Protein AF-A0A7R9ZQW8-F1 (afdb_monomer_lite)

Organism: NCBI:txid1486917

Secondary structure (DSSP, 8-state):
--------HHHHHHHHHHHHHHT-HHHHHHHHHHHHHHHHTT-GGG---HHHHHHHHHHHHHS--TTHHHHHHHHHHHHHHHHHTT-GGG---HHHHHHHHHHHHHS--TTHHHHHHHHHHHHHHT--GGG---HHHHHHHHHHHTTSTTHHHHHHHHHHHHHHTT----THHHHHHHHHT-

Foldseek 3Di:
DPDPPQDAQVNLVVVLVVLLVVLPLVVLVVSVVVLVVVVVVVPVRSDDFLSSLLSSLSSLLPNLEQCSLVVLVVSLVVLVVCVVVVVVRSHDFLSSLLSSLSSLLSHPDLCSLVVLLVSQVVLVVVVDPRSHDDPSSLVSSLSSLLPPPPLQVSLVVSVVSCVVRVHDDDDPNVVSSVVSND

Structure (mmCIF, N/CA/C/O backbone):
data_AF-A0A7R9ZQW8-F1
#
_entry.id   AF-A0A7R9ZQW8-F1
#
loop_
_atom_site.group_PDB
_atom_site.id
_atom_site.type_symbol
_atom_site.label_atom_id
_atom_site.label_alt_id
_atom_site.label_comp_id
_atom_site.label_asym_id
_atom_site.label_entity_id
_atom_site.label_seq_id
_atom_site.pdbx_PDB_ins_code
_atom_site.Cartn_x
_atom_site.Cartn_y
_atom_site.Cartn_z
_atom_site.occupancy
_atom_site.B_iso_or_equiv
_atom_site.auth_seq_id
_atom_site.auth_comp_id
_atom_site.auth_asym_id
_atom_site.auth_atom_id
_atom_site.pdbx_PDB_model_num
ATOM 1 N N . LYS A 1 1 ? -41.571 -1.940 17.272 1.00 37.97 1 LYS A N 1
ATOM 2 C CA . LYS A 1 1 ? -40.423 -1.618 18.155 1.00 37.97 1 LYS A CA 1
ATOM 3 C C . LYS A 1 1 ? -39.152 -2.048 17.433 1.00 37.97 1 LYS A C 1
ATOM 5 O O . LYS A 1 1 ? -38.834 -3.226 17.462 1.00 37.97 1 LYS A O 1
ATOM 10 N N . TYR A 1 2 ? -38.490 -1.140 16.714 1.00 38.66 2 TYR A N 1
ATOM 11 C CA . TYR A 1 2 ? -37.175 -1.436 16.145 1.00 38.66 2 TYR A CA 1
ATOM 12 C C . TYR A 1 2 ? -36.192 -1.491 17.311 1.00 38.66 2 TYR A C 1
ATOM 14 O O . TYR A 1 2 ? -35.901 -0.466 17.924 1.00 38.66 2 TYR A O 1
ATOM 22 N N . THR A 1 3 ? -35.748 -2.689 17.682 1.00 45.62 3 THR A N 1
ATOM 23 C CA . THR A 1 3 ? -34.554 -2.845 18.513 1.00 45.62 3 THR A CA 1
ATOM 24 C C . THR A 1 3 ? -33.449 -2.053 17.832 1.00 45.62 3 THR A C 1
ATOM 26 O O . THR A 1 3 ? -33.147 -2.327 16.670 1.00 45.62 3 THR A O 1
ATOM 29 N N . ARG A 1 4 ? -32.898 -1.034 18.510 1.00 50.72 4 ARG A N 1
ATOM 30 C CA . ARG A 1 4 ? -31.667 -0.374 18.064 1.00 50.72 4 ARG A CA 1
ATOM 31 C C . ARG A 1 4 ? -30.643 -1.487 17.891 1.00 50.72 4 ARG A C 1
ATOM 33 O O . ARG A 1 4 ? -30.172 -2.048 18.875 1.00 50.72 4 ARG A O 1
ATOM 40 N N . VAL A 1 5 ? -30.394 -1.872 16.644 1.00 58.97 5 VAL A N 1
ATOM 41 C CA . VAL A 1 5 ? -29.346 -2.830 16.324 1.00 58.97 5 VAL A CA 1
ATOM 42 C C . VAL A 1 5 ? -28.064 -2.10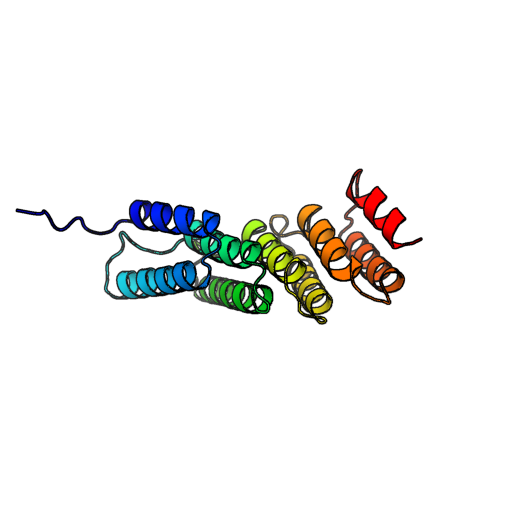0 16.673 1.00 58.97 5 VAL A C 1
ATOM 44 O O . VAL A 1 5 ? -27.720 -1.125 16.006 1.00 58.97 5 VAL A O 1
ATOM 47 N N . ASN A 1 6 ? -27.426 -2.491 17.775 1.00 62.06 6 ASN A N 1
ATOM 48 C CA . ASN A 1 6 ? -26.137 -1.923 18.130 1.00 62.06 6 ASN A CA 1
ATOM 49 C C . ASN A 1 6 ? -25.167 -2.272 16.996 1.00 62.06 6 ASN A C 1
ATOM 51 O O . ASN A 1 6 ? -25.017 -3.458 16.683 1.00 62.06 6 ASN A O 1
ATOM 55 N N . PRO A 1 7 ? -24.559 -1.268 16.341 1.00 66.56 7 PRO A N 1
ATOM 56 C CA . PRO A 1 7 ? -23.575 -1.516 15.304 1.00 66.56 7 PRO A CA 1
ATOM 57 C C . PRO A 1 7 ? -22.469 -2.417 15.856 1.00 66.56 7 PRO A C 1
ATOM 59 O O . PRO A 1 7 ? -21.977 -2.198 16.961 1.00 66.56 7 PRO A O 1
ATOM 62 N N . ASN A 1 8 ? -22.090 -3.437 15.094 1.00 78.75 8 ASN A N 1
ATOM 63 C CA . ASN A 1 8 ? -20.973 -4.315 15.421 1.00 78.75 8 ASN A CA 1
ATOM 64 C C . ASN A 1 8 ? -19.968 -4.331 14.265 1.00 78.75 8 ASN A C 1
ATOM 66 O O . ASN A 1 8 ? -20.289 -3.948 13.136 1.00 78.75 8 ASN A O 1
ATOM 70 N N . LEU A 1 9 ? -18.745 -4.774 14.548 1.00 82.56 9 LEU A N 1
ATOM 71 C CA . LEU A 1 9 ? -17.646 -4.809 13.584 1.00 82.56 9 LEU A CA 1
ATOM 72 C C . LEU A 1 9 ? -18.013 -5.489 12.248 1.00 82.56 9 LEU A C 1
ATOM 74 O O . LEU A 1 9 ? -17.644 -4.995 11.183 1.00 82.56 9 LEU A O 1
ATOM 78 N N . ASP A 1 10 ? -18.790 -6.576 12.288 1.00 83.06 10 ASP A N 1
ATOM 79 C CA . ASP A 1 10 ? -19.228 -7.309 11.092 1.00 83.06 10 ASP A CA 1
ATOM 80 C C . ASP A 1 10 ? -20.116 -6.454 10.171 1.00 83.06 10 ASP A C 1
ATOM 82 O O . ASP A 1 10 ? -19.943 -6.453 8.949 1.00 83.06 10 ASP A O 1
ATOM 86 N N . MET A 1 11 ? -21.025 -5.658 10.742 1.00 80.50 11 MET A N 1
ATOM 87 C CA . MET A 1 11 ? -21.868 -4.741 9.976 1.00 80.50 11 MET A CA 1
ATOM 88 C C . MET A 1 11 ? -21.030 -3.676 9.255 1.00 80.50 11 MET A C 1
ATOM 90 O O . MET A 1 11 ? -21.251 -3.418 8.069 1.00 80.50 11 MET A O 1
ATOM 94 N N . PHE A 1 12 ? -20.014 -3.118 9.920 1.00 81.88 12 PHE A N 1
ATOM 95 C CA . PHE A 1 12 ? -19.074 -2.186 9.287 1.00 81.88 12 PHE A CA 1
ATOM 96 C C . PHE A 1 12 ? -18.242 -2.863 8.194 1.00 81.88 12 PHE A C 1
ATOM 98 O O . PHE A 1 12 ? -18.078 -2.308 7.108 1.00 81.88 12 PHE A O 1
ATOM 105 N N . HIS A 1 13 ? -17.759 -4.086 8.427 1.00 83.50 13 HIS A N 1
ATOM 106 C CA . HIS A 1 13 ? -16.992 -4.846 7.434 1.00 83.50 13 HIS A CA 1
ATOM 107 C C . HIS A 1 13 ? -17.814 -5.193 6.188 1.00 83.50 13 HIS A C 1
ATOM 109 O O . HIS A 1 13 ? -17.263 -5.186 5.083 1.00 83.50 13 HIS A O 1
ATOM 115 N N . LYS A 1 14 ? -19.122 -5.444 6.328 1.00 85.00 14 LYS A N 1
ATOM 116 C CA . LYS A 1 14 ? -20.050 -5.618 5.196 1.00 85.00 14 LYS A CA 1
ATOM 117 C C . LYS A 1 14 ? -20.158 -4.348 4.353 1.00 85.00 14 LYS A C 1
ATOM 119 O O . LYS A 1 14 ? -20.032 -4.425 3.131 1.00 85.00 14 LYS A O 1
ATOM 124 N N . VAL A 1 15 ? -20.318 -3.187 4.991 1.00 82.25 15 VAL A N 1
ATOM 125 C CA . VAL A 1 15 ? -20.380 -1.889 4.295 1.00 82.25 15 VAL A CA 1
ATOM 126 C C . VAL A 1 15 ? -19.049 -1.566 3.614 1.00 82.25 15 VAL A C 1
ATOM 128 O O . VAL A 1 15 ? -19.031 -1.251 2.424 1.00 82.25 15 VAL A O 1
ATOM 131 N N . LEU A 1 16 ? -17.927 -1.742 4.322 1.00 81.69 16 LEU A N 1
ATOM 132 C CA . LEU A 1 16 ? -16.588 -1.562 3.759 1.00 81.69 16 LEU A CA 1
ATOM 133 C C . LEU A 1 16 ? -16.379 -2.450 2.532 1.00 81.69 16 LEU A C 1
ATOM 135 O O . LEU A 1 16 ? -15.900 -1.969 1.512 1.00 81.69 16 LEU A O 1
ATOM 139 N N . ARG A 1 17 ? -16.786 -3.725 2.581 1.00 81.19 17 ARG A N 1
ATOM 140 C CA . ARG A 1 17 ? -16.696 -4.635 1.428 1.00 81.19 17 ARG A CA 1
ATOM 141 C C . ARG A 1 17 ? -17.497 -4.121 0.228 1.00 81.19 17 ARG A C 1
ATOM 143 O O . ARG A 1 17 ? -17.001 -4.182 -0.893 1.00 81.19 17 ARG A O 1
ATOM 150 N N . GLY A 1 18 ? -18.699 -3.594 0.463 1.00 79.38 18 GLY A N 1
ATOM 151 C CA . GLY A 1 18 ? -19.502 -2.955 -0.579 1.00 79.38 18 GLY A CA 1
ATOM 152 C C . GLY A 1 18 ? -18.762 -1.794 -1.247 1.00 79.38 18 GLY A C 1
ATOM 153 O O . GLY A 1 18 ? -18.710 -1.718 -2.473 1.00 79.38 18 GLY A O 1
ATOM 154 N N . TRP A 1 19 ? -18.112 -0.934 -0.465 1.00 81.69 19 TRP A N 1
ATOM 155 C CA . TRP A 1 19 ? -17.380 0.213 -1.008 1.00 81.69 19 TRP A CA 1
ATOM 156 C C . TRP A 1 19 ? -16.031 -0.123 -1.636 1.00 81.69 19 TRP A C 1
ATOM 158 O O . TRP A 1 19 ? -15.641 0.567 -2.577 1.00 81.69 19 TRP A O 1
ATOM 168 N N . VAL A 1 20 ? -15.362 -1.195 -1.194 1.00 79.38 20 VAL A N 1
ATOM 169 C CA . VAL A 1 20 ? -14.190 -1.752 -1.894 1.00 79.38 20 VAL A CA 1
ATOM 170 C C . VAL A 1 20 ? -14.565 -2.110 -3.331 1.00 79.38 20 VAL A C 1
ATOM 172 O O . VAL A 1 20 ? -13.798 -1.836 -4.249 1.00 79.38 20 VAL A O 1
ATOM 175 N N . ASN A 1 21 ? -15.751 -2.692 -3.535 1.00 76.00 21 ASN A N 1
ATOM 176 C CA . ASN A 1 21 ? -16.227 -3.078 -4.864 1.00 76.00 21 ASN A CA 1
ATOM 177 C C . ASN A 1 21 ? -16.724 -1.882 -5.689 1.00 76.00 21 ASN A C 1
ATOM 179 O O . ASN A 1 21 ? -16.598 -1.891 -6.907 1.00 76.00 21 ASN A O 1
ATOM 183 N N . GLN A 1 22 ? -17.271 -0.855 -5.036 1.00 78.25 22 GLN A N 1
ATOM 184 C CA . GLN A 1 22 ? -17.759 0.362 -5.696 1.00 78.25 22 GLN A CA 1
ATOM 185 C C . GLN A 1 22 ? -16.666 1.412 -5.949 1.00 78.25 22 GLN A C 1
ATOM 187 O O . GLN A 1 22 ? -16.966 2.452 -6.526 1.00 78.25 22 GLN A O 1
ATOM 192 N N . GLY A 1 23 ? -15.432 1.202 -5.474 1.00 76.44 23 GLY A N 1
ATOM 193 C CA . GLY A 1 23 ? -14.355 2.186 -5.613 1.00 76.44 23 GLY A CA 1
ATOM 194 C C . GLY A 1 23 ? -14.677 3.518 -4.929 1.00 76.44 23 GLY A C 1
ATOM 195 O O . GLY A 1 23 ? -14.405 4.575 -5.482 1.00 76.44 23 GLY A O 1
ATOM 196 N N . SER A 1 24 ? -15.293 3.483 -3.741 1.00 85.94 24 SER A N 1
ATOM 197 C CA . SER A 1 24 ? -15.696 4.680 -2.979 1.00 85.94 24 SER A CA 1
ATOM 198 C C . SER A 1 24 ? -14.768 4.938 -1.778 1.00 85.94 24 SER A C 1
ATOM 200 O O . SER A 1 24 ? -15.197 4.797 -0.627 1.00 85.94 24 SER A O 1
ATOM 202 N N . PRO A 1 25 ? -13.495 5.318 -1.996 1.00 88.94 25 PRO A N 1
ATOM 203 C CA . PRO A 1 25 ? -12.489 5.377 -0.937 1.00 88.94 25 PRO A CA 1
ATOM 204 C C . PRO A 1 25 ? -12.785 6.433 0.129 1.00 88.94 25 PRO A C 1
ATOM 206 O O . PRO A 1 25 ? -12.641 6.156 1.315 1.00 88.94 25 PRO A O 1
ATOM 209 N N . LYS A 1 26 ? -13.295 7.606 -0.270 1.00 89.75 26 LYS A N 1
ATOM 210 C CA . LYS A 1 26 ? -13.646 8.694 0.657 1.00 89.75 26 LYS A CA 1
ATOM 211 C C . LYS A 1 26 ? -14.695 8.247 1.678 1.00 89.75 26 LYS A C 1
ATOM 213 O O . LYS A 1 26 ? -14.566 8.539 2.858 1.00 89.75 26 LYS A O 1
ATOM 218 N N . ARG A 1 27 ? -15.703 7.482 1.236 1.00 89.38 27 ARG A N 1
ATOM 219 C CA . ARG A 1 27 ? -16.741 6.928 2.123 1.00 89.38 27 ARG A CA 1
ATOM 220 C C . ARG A 1 27 ? -16.168 5.884 3.076 1.00 89.38 27 ARG A C 1
ATOM 222 O O . ARG A 1 27 ? -16.486 5.913 4.261 1.00 89.38 27 ARG A O 1
ATOM 229 N N . ALA A 1 28 ? -15.309 4.997 2.571 1.00 90.81 28 ALA A N 1
ATOM 230 C CA . ALA A 1 28 ? -14.628 4.000 3.395 1.00 90.81 28 ALA A CA 1
ATOM 231 C C . ALA A 1 28 ? -13.775 4.649 4.491 1.00 90.81 28 ALA A C 1
ATOM 233 O O . ALA A 1 28 ? -13.814 4.213 5.638 1.00 90.81 28 ALA A O 1
ATOM 234 N N . GLU A 1 29 ? -13.076 5.730 4.160 1.00 91.62 29 GLU A N 1
ATOM 235 C CA . GLU A 1 29 ? -12.296 6.490 5.127 1.00 91.62 29 GLU A CA 1
ATOM 236 C C . GLU A 1 29 ? -13.175 7.240 6.139 1.00 91.62 29 GLU A C 1
ATOM 238 O O . GLU A 1 29 ? -12.924 7.156 7.339 1.00 91.62 29 GLU A O 1
ATOM 243 N N . SER A 1 30 ? -14.254 7.903 5.703 1.00 91.81 30 SER A N 1
ATOM 244 C CA . SER A 1 30 ? -15.206 8.534 6.632 1.00 91.81 30 SER A CA 1
ATOM 245 C C . SER A 1 30 ? -15.806 7.531 7.621 1.00 91.81 30 SER A C 1
ATOM 247 O O . SER A 1 30 ? -16.040 7.864 8.780 1.00 91.81 30 SER A O 1
ATOM 249 N N . LEU A 1 31 ? -16.036 6.290 7.189 1.00 90.44 31 LEU A N 1
ATOM 250 C CA . LEU A 1 31 ? -16.529 5.235 8.068 1.00 90.44 31 LEU A CA 1
ATOM 251 C C . LEU A 1 31 ? -15.471 4.750 9.054 1.00 90.44 31 LEU A C 1
ATOM 253 O O . LEU A 1 31 ? -15.818 4.495 10.201 1.00 90.44 31 LEU A O 1
ATOM 257 N N . LEU A 1 32 ? -14.203 4.665 8.646 1.00 91.62 32 LEU A N 1
ATOM 258 C CA . LEU A 1 32 ? -13.103 4.384 9.570 1.00 91.62 32 LEU A CA 1
ATOM 259 C C . LEU A 1 32 ? -13.026 5.447 10.667 1.00 91.62 32 LEU A C 1
ATOM 261 O O . LEU A 1 32 ? -12.986 5.092 11.841 1.00 91.62 32 LEU A O 1
ATOM 265 N N . LEU A 1 33 ? -13.090 6.732 10.302 1.00 92.12 33 LEU A N 1
ATOM 266 C CA . LEU A 1 33 ? -13.133 7.827 11.275 1.00 92.12 33 LEU A CA 1
ATOM 267 C C . LEU A 1 33 ? -14.332 7.688 12.217 1.00 92.12 33 LEU A C 1
ATOM 269 O O . LEU A 1 33 ? -14.182 7.841 13.426 1.00 92.12 33 LEU A O 1
ATOM 273 N N . LYS A 1 34 ? -15.503 7.310 11.687 1.00 91.31 34 LYS A N 1
ATOM 274 C CA . LYS A 1 34 ? -16.678 7.077 12.528 1.00 91.31 34 LYS A CA 1
ATOM 275 C C . LYS A 1 34 ? -16.496 5.895 13.482 1.00 91.31 34 LYS A C 1
ATOM 277 O O . LYS A 1 34 ? -16.936 5.972 14.623 1.00 91.31 34 LYS A O 1
ATOM 282 N N . MET A 1 35 ? -15.861 4.809 13.043 1.00 90.50 35 MET A N 1
ATOM 283 C CA . MET A 1 35 ? -15.565 3.663 13.911 1.00 90.50 35 MET A CA 1
ATOM 284 C C . MET A 1 35 ? -14.590 4.035 15.033 1.00 90.50 35 MET A C 1
ATOM 286 O O . MET A 1 35 ? -14.786 3.594 16.161 1.00 90.50 35 MET A O 1
ATOM 290 N N . ILE A 1 36 ? -13.581 4.861 14.738 1.00 90.69 36 ILE A N 1
ATOM 291 C CA . ILE A 1 36 ? -12.640 5.383 15.741 1.00 90.69 36 ILE A CA 1
ATOM 292 C C . ILE A 1 36 ? -13.390 6.228 16.775 1.00 90.69 36 ILE A C 1
ATOM 294 O O . ILE A 1 36 ? -13.301 5.941 17.962 1.00 90.69 36 ILE A O 1
ATOM 298 N N . GLU A 1 37 ? -14.207 7.186 16.330 1.00 91.62 37 GLU A N 1
ATOM 299 C CA . GLU A 1 37 ? -15.006 8.051 17.211 1.00 91.62 37 GLU A CA 1
ATOM 300 C C . GLU A 1 37 ? -15.946 7.239 18.121 1.00 91.62 37 GLU A C 1
ATOM 302 O O . GLU A 1 37 ? -16.082 7.510 19.311 1.00 91.62 37 GLU A O 1
ATOM 307 N N . LEU A 1 38 ? -16.620 6.221 17.579 1.00 89.38 38 LEU A N 1
ATOM 308 C CA . LEU A 1 38 ? -17.509 5.368 18.368 1.00 89.38 38 LEU A CA 1
ATOM 309 C C . LEU A 1 38 ? -16.738 4.531 19.397 1.00 89.38 38 LEU A C 1
ATOM 311 O O . LEU A 1 38 ? -17.207 4.376 20.525 1.00 89.38 38 LEU A O 1
ATOM 315 N N . TYR A 1 39 ? -15.561 4.024 19.028 1.00 89.06 39 TYR A N 1
ATOM 316 C CA . TYR A 1 39 ? -14.685 3.300 19.945 1.00 89.06 39 TYR A CA 1
ATOM 317 C C . TYR A 1 39 ? -14.180 4.199 21.082 1.00 89.06 39 TYR A C 1
ATOM 319 O O . TYR A 1 39 ? -14.261 3.805 22.243 1.00 89.06 39 TYR A O 1
ATOM 327 N N . GLU A 1 40 ? -13.744 5.423 20.772 1.00 88.94 40 GLU A N 1
ATOM 328 C CA . GLU A 1 40 ? -13.322 6.423 21.766 1.00 88.94 40 GLU A CA 1
ATOM 329 C C . GLU A 1 40 ? -14.465 6.823 22.714 1.00 88.94 40 GLU A C 1
ATOM 331 O O . GLU A 1 40 ? -14.235 7.060 23.897 1.00 88.94 40 GLU A O 1
ATOM 336 N N . ASN A 1 41 ? -15.711 6.792 22.234 1.00 91.00 41 ASN A N 1
ATOM 337 C CA . ASN A 1 41 ? -16.920 6.979 23.044 1.00 91.00 41 ASN A CA 1
ATOM 338 C C . ASN A 1 41 ? -17.347 5.722 23.840 1.00 91.00 41 ASN A C 1
ATOM 340 O O . ASN A 1 41 ? -18.463 5.668 24.362 1.00 91.00 41 ASN A O 1
ATOM 344 N N . GLY A 1 42 ? -16.495 4.696 23.924 1.00 87.88 42 GLY A N 1
ATOM 345 C CA . GLY A 1 42 ? -16.712 3.496 24.738 1.00 87.88 42 GLY A CA 1
ATOM 346 C C . GLY A 1 42 ? -17.440 2.347 24.035 1.00 87.88 42 GLY A C 1
ATOM 347 O O . GLY A 1 42 ? -17.799 1.365 24.685 1.00 87.88 42 GLY A O 1
ATOM 348 N N . GLN A 1 43 ? -17.673 2.415 22.719 1.00 88.06 43 GLN A N 1
ATOM 349 C CA . GLN A 1 43 ? -18.261 1.295 21.974 1.00 88.06 43 GLN A CA 1
ATOM 350 C C . GLN A 1 43 ? -17.191 0.281 21.546 1.00 88.06 43 GLN A C 1
ATOM 352 O O . GLN A 1 43 ? -16.752 0.251 20.398 1.00 88.06 43 GLN A O 1
ATOM 357 N N . GLU A 1 44 ? -16.799 -0.617 22.450 1.00 85.69 44 GLU A N 1
ATOM 358 C CA . GLU A 1 44 ? -15.778 -1.640 22.157 1.00 85.69 44 GLU A CA 1
ATOM 359 C C . GLU A 1 44 ? -16.147 -2.565 20.983 1.00 85.69 44 GLU A C 1
ATOM 361 O O . GLU A 1 44 ? -15.277 -3.002 20.231 1.00 85.69 44 GLU A O 1
ATOM 366 N N . ALA A 1 45 ? -17.444 -2.810 20.760 1.00 85.38 45 ALA A N 1
ATOM 367 C CA . ALA A 1 45 ? -17.947 -3.684 19.696 1.00 85.38 45 ALA A CA 1
ATOM 368 C C . ALA A 1 45 ? -17.619 -3.207 18.265 1.00 85.38 45 ALA A C 1
ATOM 370 O O . ALA A 1 45 ? -17.795 -3.972 17.309 1.00 85.38 45 ALA A O 1
ATOM 371 N N . VAL A 1 46 ? -17.173 -1.955 18.102 1.00 86.94 46 VAL A N 1
ATOM 372 C CA . VAL A 1 46 ? -16.832 -1.357 16.802 1.00 86.94 46 VAL A CA 1
ATOM 373 C C . VAL A 1 46 ? -15.354 -0.989 16.679 1.00 86.94 46 VAL A C 1
ATOM 375 O O . VAL A 1 46 ? -14.975 -0.332 15.708 1.00 86.94 46 VAL A O 1
ATOM 378 N N . LYS A 1 47 ? -14.518 -1.440 17.626 1.00 88.19 47 LYS A N 1
ATOM 379 C CA . LYS A 1 47 ? -13.070 -1.215 17.632 1.00 88.19 47 LYS A CA 1
ATOM 380 C C . LYS A 1 47 ? -12.454 -1.561 16.262 1.00 88.19 47 LYS A C 1
ATOM 382 O O . LYS A 1 47 ? -12.558 -2.712 15.820 1.00 88.19 47 LYS A O 1
ATOM 387 N N . PRO A 1 48 ? -11.817 -0.596 15.569 1.00 89.62 48 PRO A N 1
ATOM 388 C CA . PRO A 1 48 ? -11.063 -0.880 14.355 1.00 89.62 48 PRO A CA 1
ATOM 389 C C . PRO A 1 48 ? -9.944 -1.892 14.617 1.00 89.62 48 PRO A C 1
ATOM 391 O O . PRO A 1 48 ? -9.333 -1.905 15.680 1.00 89.62 48 PRO A O 1
ATOM 394 N N . ASN A 1 49 ? -9.658 -2.734 13.629 1.00 91.38 49 ASN A N 1
ATOM 395 C CA . ASN A 1 49 ? -8.543 -3.675 13.666 1.00 91.38 49 ASN A CA 1
ATOM 396 C C . ASN A 1 49 ? -7.777 -3.638 12.339 1.00 91.38 49 ASN A C 1
ATOM 398 O O . ASN A 1 49 ? -8.200 -2.961 11.397 1.00 91.38 49 ASN A O 1
ATOM 402 N N . LEU A 1 50 ? -6.683 -4.398 12.241 1.00 93.19 50 LEU A N 1
ATOM 403 C CA . LEU A 1 50 ? -5.880 -4.520 11.019 1.00 93.19 50 LEU A CA 1
ATOM 404 C C . LEU A 1 50 ? -6.730 -4.749 9.752 1.00 93.19 50 LEU A C 1
ATOM 406 O O . LEU A 1 50 ? -6.504 -4.118 8.722 1.00 93.19 50 LEU A O 1
ATOM 410 N N . ASN A 1 51 ? -7.767 -5.590 9.828 1.00 91.69 51 ASN A N 1
ATOM 411 C CA . ASN A 1 51 ? -8.649 -5.865 8.689 1.00 91.69 51 ASN A CA 1
ATOM 412 C C . ASN A 1 51 ? -9.467 -4.627 8.279 1.00 91.69 51 ASN A C 1
ATOM 414 O O . ASN A 1 51 ? -9.622 -4.356 7.089 1.00 91.69 51 ASN A O 1
ATOM 418 N N . THR A 1 52 ? -9.961 -3.843 9.242 1.00 91.69 52 THR A N 1
ATOM 419 C CA . THR A 1 52 ? -10.643 -2.569 8.964 1.00 91.69 52 THR A CA 1
ATOM 420 C C . THR A 1 52 ? -9.729 -1.623 8.182 1.00 91.69 52 THR A C 1
ATOM 422 O O . THR A 1 52 ? -10.138 -1.118 7.136 1.00 91.69 52 THR A O 1
ATOM 425 N N . TYR A 1 53 ? -8.484 -1.442 8.627 1.00 94.69 53 TYR A N 1
ATOM 426 C CA . TYR A 1 53 ? -7.512 -0.584 7.947 1.00 94.69 53 TYR A CA 1
ATOM 427 C C . TYR A 1 53 ? -7.150 -1.107 6.550 1.00 94.69 53 TYR A C 1
ATOM 429 O O . TYR A 1 53 ? -7.261 -0.369 5.570 1.00 94.69 53 TYR A O 1
ATOM 437 N N . ASN A 1 54 ? -6.826 -2.398 6.427 1.00 94.62 54 ASN A N 1
ATOM 438 C CA . ASN A 1 54 ? -6.483 -3.027 5.147 1.00 94.62 54 ASN A CA 1
ATOM 439 C C . ASN A 1 54 ? -7.622 -2.923 4.116 1.00 94.62 54 ASN A C 1
ATOM 441 O O . ASN A 1 54 ? -7.370 -2.734 2.925 1.00 94.62 54 ASN A O 1
ATOM 445 N N . ARG A 1 55 ? -8.891 -2.9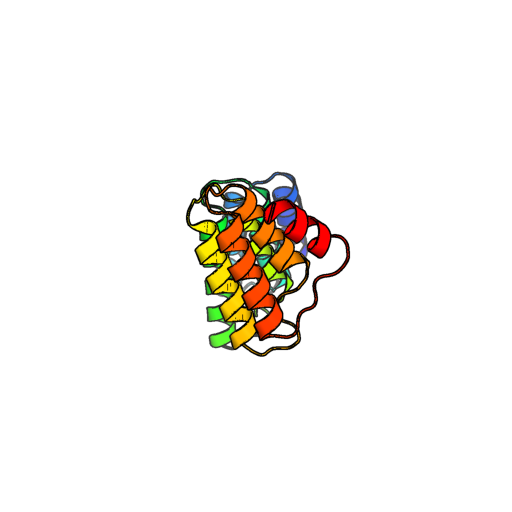67 4.547 1.00 92.81 55 ARG A N 1
ATOM 446 C CA . ARG A 1 55 ? -10.043 -2.731 3.656 1.00 92.81 55 ARG A CA 1
ATOM 447 C C . ARG A 1 55 ? -10.087 -1.303 3.123 1.00 92.81 55 ARG A C 1
ATOM 449 O O . ARG A 1 55 ? -10.327 -1.121 1.932 1.00 92.81 55 ARG A O 1
ATOM 456 N N . VAL A 1 56 ? -9.859 -0.305 3.975 1.00 94.19 56 VAL A N 1
ATOM 457 C CA . VAL A 1 56 ? -9.862 1.108 3.560 1.00 94.19 56 VAL A CA 1
ATOM 458 C C . VAL A 1 56 ? -8.684 1.395 2.631 1.00 94.19 56 VAL A C 1
ATOM 460 O O . VAL A 1 56 ? -8.877 2.012 1.583 1.00 94.19 56 VAL A O 1
ATOM 463 N N . LEU A 1 57 ? -7.496 0.872 2.948 1.00 95.38 57 LEU A N 1
ATOM 464 C CA . LEU A 1 57 ? -6.337 0.914 2.053 1.00 95.38 57 LEU A CA 1
ATOM 465 C C . LEU A 1 57 ? -6.669 0.283 0.693 1.00 95.38 57 LEU A C 1
ATOM 467 O O . LEU A 1 57 ? -6.364 0.860 -0.347 1.00 95.38 57 LEU A O 1
ATOM 471 N N . SER A 1 58 ? -7.359 -0.864 0.680 1.00 93.38 58 SER A N 1
ATOM 472 C CA . SER A 1 58 ? -7.755 -1.539 -0.562 1.00 93.38 58 SER A CA 1
ATOM 473 C C . SER A 1 58 ? -8.734 -0.708 -1.397 1.00 93.38 58 SER A C 1
ATOM 475 O O . SER A 1 58 ? -8.621 -0.698 -2.623 1.00 93.38 58 SER A O 1
ATOM 477 N N . CYS A 1 59 ? -9.659 0.028 -0.765 1.00 92.94 59 CYS A N 1
ATOM 478 C CA . CYS A 1 59 ? -10.512 0.986 -1.474 1.00 92.94 59 CYS A CA 1
ATOM 479 C C . CYS A 1 59 ? -9.680 2.064 -2.175 1.00 92.94 59 CYS A C 1
ATOM 481 O O . CYS A 1 59 ? -9.935 2.355 -3.341 1.00 92.94 59 CYS A O 1
ATOM 483 N N . TRP A 1 60 ? -8.701 2.649 -1.476 1.00 93.88 60 TRP A N 1
ATOM 484 C CA . TRP A 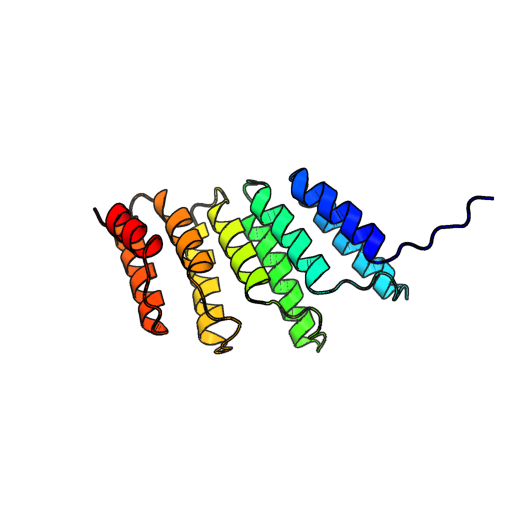1 60 ? -7.811 3.664 -2.048 1.00 93.88 60 TRP A CA 1
ATOM 485 C C . TRP A 1 60 ? -6.970 3.100 -3.190 1.00 93.88 60 TRP A C 1
ATOM 487 O O . TRP A 1 60 ? -6.905 3.701 -4.255 1.00 93.88 60 TRP A O 1
ATOM 497 N N . ALA A 1 61 ? -6.409 1.903 -3.027 1.00 92.44 61 ALA A N 1
ATOM 498 C CA . ALA A 1 61 ? -5.595 1.273 -4.061 1.00 92.44 61 ALA A CA 1
ATOM 499 C C . ALA A 1 61 ? -6.368 0.948 -5.352 1.00 92.44 61 ALA A C 1
ATOM 501 O O . ALA A 1 61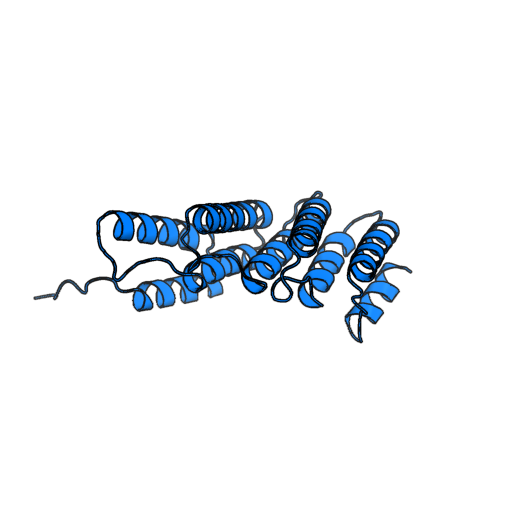 ? -5.762 0.844 -6.419 1.00 92.44 61 ALA A O 1
ATOM 502 N N . LYS A 1 62 ? -7.694 0.776 -5.263 1.00 90.12 62 LYS A N 1
ATOM 503 C CA . LYS A 1 62 ? -8.586 0.460 -6.392 1.00 90.12 62 LYS A CA 1
ATOM 504 C C . LYS A 1 62 ? -9.285 1.674 -7.003 1.00 90.12 62 LYS A C 1
ATOM 506 O O . LYS A 1 62 ? -9.924 1.523 -8.039 1.00 90.12 62 LYS A O 1
ATOM 511 N N . SER A 1 63 ? -9.218 2.848 -6.378 1.00 86.12 63 SER A N 1
ATOM 512 C CA . SER A 1 63 ? -10.038 3.988 -6.796 1.00 86.12 63 SER A CA 1
ATOM 513 C C . SER A 1 63 ? -9.534 4.705 -8.048 1.00 86.12 63 SER A C 1
ATOM 515 O O . SER A 1 63 ? -10.280 5.497 -8.611 1.00 86.12 63 SER A O 1
ATOM 517 N N . ASN A 1 64 ? -8.289 4.455 -8.483 1.00 82.62 64 ASN A N 1
ATOM 518 C CA . ASN A 1 64 ? -7.605 5.186 -9.566 1.00 82.62 64 ASN A CA 1
ATOM 519 C C . ASN A 1 64 ? -7.627 6.722 -9.393 1.00 82.62 64 ASN A C 1
ATOM 521 O O . ASN A 1 64 ? -7.400 7.468 -10.343 1.00 82.62 64 ASN A O 1
ATOM 525 N N . GLU A 1 65 ? -7.896 7.204 -8.178 1.00 85.25 65 GLU A N 1
ATOM 526 C CA . GLU A 1 65 ? -7.904 8.627 -7.853 1.00 85.25 65 GLU A CA 1
ATOM 527 C C . GLU A 1 65 ? -6.476 9.175 -7.890 1.00 85.25 65 GLU A C 1
ATOM 529 O O . GLU A 1 65 ? -5.535 8.502 -7.456 1.00 85.25 65 GLU A O 1
ATOM 534 N N . LYS A 1 66 ? -6.309 10.429 -8.324 1.00 84.25 66 LYS A N 1
ATOM 535 C CA . LYS A 1 66 ? -4.991 11.085 -8.404 1.00 84.25 66 LYS A CA 1
ATOM 536 C C . LYS A 1 66 ? -4.224 11.028 -7.076 1.00 84.25 66 LYS A C 1
ATOM 538 O O . LYS A 1 66 ? -3.035 10.744 -7.069 1.00 84.25 66 LYS A O 1
ATOM 543 N N . TYR A 1 67 ? -4.930 11.232 -5.965 1.00 87.31 67 TYR A N 1
ATOM 544 C CA . TYR A 1 67 ? -4.372 11.285 -4.608 1.00 87.31 67 TYR A CA 1
ATOM 545 C C . TYR A 1 67 ? -4.453 9.943 -3.860 1.00 87.31 67 TYR A C 1
ATOM 547 O O . TYR A 1 67 ? -4.312 9.901 -2.640 1.00 87.31 67 TYR A O 1
ATOM 555 N N . SER A 1 68 ? -4.729 8.838 -4.562 1.00 90.62 68 SER A N 1
ATOM 556 C CA . SER A 1 68 ? -4.898 7.515 -3.940 1.00 90.62 68 SER A CA 1
ATOM 557 C C . SER A 1 68 ? -3.665 7.059 -3.159 1.00 90.62 68 SER A C 1
ATOM 559 O O . SER A 1 68 ? -3.811 6.581 -2.034 1.00 90.62 68 SER A O 1
ATOM 561 N N . GLY A 1 69 ? -2.470 7.259 -3.721 1.00 92.75 69 GLY A N 1
ATOM 562 C CA . GLY A 1 69 ? -1.196 6.962 -3.063 1.00 92.75 69 GLY A CA 1
ATOM 563 C C . GLY A 1 69 ? -0.998 7.756 -1.770 1.00 92.75 69 GLY A C 1
ATOM 564 O O . GLY A 1 69 ? -0.793 7.165 -0.711 1.00 92.75 69 GLY A O 1
ATOM 565 N N . GLU A 1 70 ? -1.159 9.081 -1.827 1.00 93.81 70 GLU A N 1
ATOM 566 C CA . GLU A 1 70 ? -0.986 9.971 -0.671 1.00 93.81 70 GLU A CA 1
ATOM 567 C C . GLU A 1 70 ? -1.955 9.624 0.470 1.00 93.81 70 GLU A C 1
ATOM 569 O O . GLU A 1 70 ? -1.555 9.498 1.629 1.00 93.81 70 GLU A O 1
ATOM 574 N N . ARG A 1 71 ? -3.235 9.396 0.145 1.00 94.38 71 ARG A N 1
ATOM 575 C CA . ARG A 1 71 ? -4.248 9.017 1.143 1.00 94.38 71 ARG A CA 1
ATOM 576 C C . ARG A 1 71 ? -3.972 7.645 1.747 1.00 94.38 71 ARG A C 1
ATOM 578 O O . ARG A 1 71 ? -4.082 7.491 2.962 1.00 94.38 71 ARG A O 1
ATOM 585 N N . ALA A 1 72 ? -3.571 6.667 0.935 1.00 95.62 72 ALA A N 1
ATOM 586 C CA . ALA A 1 72 ? -3.174 5.357 1.440 1.00 95.62 72 ALA A CA 1
ATOM 587 C C . ALA A 1 72 ? -1.959 5.463 2.379 1.00 95.62 72 ALA A C 1
ATOM 589 O O . ALA A 1 72 ? -1.943 4.839 3.440 1.00 95.62 72 ALA A O 1
ATOM 590 N N . GLN A 1 73 ? -0.975 6.299 2.045 1.00 95.62 73 GLN A N 1
ATOM 591 C CA . GLN A 1 73 ? 0.207 6.501 2.880 1.00 95.62 73 GLN A CA 1
ATOM 592 C C . GLN A 1 73 ? -0.109 7.213 4.201 1.00 95.62 73 GLN A C 1
ATOM 594 O O . GLN A 1 73 ? 0.471 6.865 5.230 1.00 95.62 73 GLN A O 1
ATOM 599 N N . LEU A 1 74 ? -1.057 8.155 4.212 1.00 96.00 74 LEU A N 1
ATOM 600 C CA . LEU A 1 74 ? -1.521 8.788 5.448 1.00 96.00 74 LEU A CA 1
ATOM 601 C C . LEU A 1 74 ? -2.138 7.762 6.410 1.00 96.00 74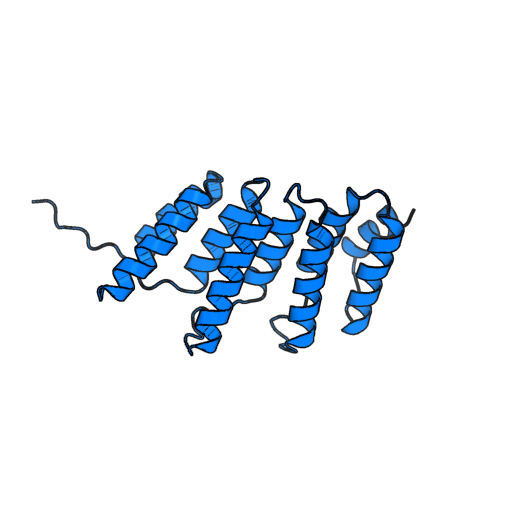 LEU A C 1
ATOM 603 O O . LEU A 1 74 ? -1.832 7.771 7.602 1.00 96.00 74 LEU A O 1
ATOM 607 N N . ILE A 1 75 ? -2.951 6.843 5.885 1.00 96.00 75 ILE A N 1
ATOM 608 C CA . ILE A 1 75 ? -3.555 5.761 6.673 1.00 96.00 75 ILE A CA 1
ATOM 609 C C . ILE A 1 75 ? -2.474 4.804 7.195 1.00 96.00 75 ILE A C 1
ATOM 611 O O . ILE A 1 75 ? -2.504 4.433 8.367 1.00 96.00 75 ILE A O 1
ATOM 615 N N . LEU A 1 76 ? -1.480 4.449 6.373 1.00 96.88 76 LEU A N 1
ATOM 616 C CA . LEU A 1 76 ? -0.349 3.627 6.817 1.00 96.88 76 LEU A CA 1
ATOM 617 C C . LEU A 1 76 ? 0.437 4.306 7.946 1.00 96.88 76 LEU A C 1
ATOM 619 O O . LEU A 1 76 ? 0.761 3.673 8.948 1.00 96.88 76 LEU A O 1
ATOM 623 N N . ARG A 1 77 ? 0.704 5.612 7.824 1.00 96.12 77 ARG A N 1
ATOM 624 C CA . ARG A 1 77 ? 1.360 6.398 8.878 1.00 96.12 77 ARG A CA 1
ATOM 625 C C . ARG A 1 77 ? 0.538 6.389 10.167 1.00 96.12 77 ARG A C 1
ATOM 627 O O . ARG A 1 77 ? 1.122 6.228 11.234 1.00 96.12 77 ARG A O 1
ATOM 634 N N . GLN A 1 78 ? -0.786 6.511 10.080 1.00 95.06 78 GLN A N 1
ATOM 635 C CA . GLN A 1 78 ? -1.665 6.400 11.245 1.00 95.06 78 GLN A CA 1
ATOM 636 C C . GLN A 1 78 ? -1.534 5.025 11.918 1.00 95.06 78 GLN A C 1
ATOM 638 O O . GLN A 1 78 ? -1.386 4.962 13.134 1.00 95.06 78 GLN A O 1
ATOM 643 N N . MET A 1 79 ? -1.531 3.931 11.151 1.00 95.56 79 MET A N 1
ATOM 644 C CA . MET A 1 79 ? -1.333 2.581 11.698 1.00 95.56 79 MET A CA 1
ATOM 645 C C . MET A 1 79 ? 0.021 2.432 12.408 1.00 95.56 79 MET A C 1
ATOM 647 O O . MET A 1 79 ? 0.081 1.861 13.493 1.00 95.56 79 MET A O 1
ATOM 651 N N . LYS A 1 80 ? 1.097 3.001 11.847 1.00 94.81 80 LYS A N 1
ATOM 652 C CA . LYS A 1 80 ? 2.427 3.015 12.482 1.00 94.81 80 LYS A CA 1
ATOM 653 C C . LYS A 1 80 ? 2.453 3.810 13.790 1.00 94.81 80 LYS A C 1
ATOM 655 O O . LYS A 1 80 ? 3.104 3.396 14.741 1.00 94.81 80 LYS A O 1
ATOM 660 N N . MET A 1 81 ? 1.752 4.945 13.849 1.00 94.56 81 MET A N 1
ATOM 661 C CA . MET A 1 81 ? 1.613 5.716 15.091 1.00 94.56 81 MET A CA 1
ATOM 662 C C . MET A 1 81 ? 0.869 4.905 16.157 1.00 94.56 81 MET A C 1
ATOM 664 O O . MET A 1 81 ? 1.316 4.837 17.294 1.00 94.56 81 MET A O 1
ATOM 668 N N . LEU A 1 82 ? -0.208 4.211 15.775 1.00 92.06 82 LEU A N 1
ATOM 669 C CA . LEU A 1 82 ? -0.949 3.338 16.689 1.00 92.06 82 LEU A CA 1
ATOM 670 C C . LEU A 1 82 ? -0.087 2.178 17.209 1.00 92.06 82 LEU A C 1
ATOM 672 O O . LEU A 1 82 ? -0.174 1.841 18.386 1.00 92.06 82 LEU A O 1
ATOM 676 N N . GLU A 1 83 ? 0.759 1.588 16.362 1.00 93.50 83 GLU A N 1
ATOM 677 C CA . GLU A 1 83 ? 1.733 0.578 16.787 1.00 93.50 83 GLU A CA 1
ATOM 678 C C . GLU A 1 83 ? 2.732 1.145 17.808 1.00 93.50 83 GLU A C 1
ATOM 680 O O . GLU A 1 83 ? 2.972 0.509 18.835 1.00 93.50 83 GLU A O 1
ATOM 685 N N . ALA A 1 84 ? 3.269 2.345 17.559 1.00 93.00 84 ALA A N 1
ATOM 686 C CA . ALA A 1 84 ? 4.184 3.029 18.475 1.00 93.00 84 ALA A CA 1
ATOM 687 C C . ALA A 1 84 ? 3.526 3.366 19.828 1.00 93.00 84 ALA A C 1
ATOM 689 O O . ALA A 1 84 ? 4.183 3.280 20.862 1.00 93.00 84 ALA A O 1
ATOM 690 N N . ASP A 1 85 ? 2.220 3.646 19.831 1.00 92.44 85 ASP A N 1
ATOM 691 C CA . ASP A 1 85 ? 1.402 3.845 21.037 1.00 92.44 85 ASP A CA 1
ATOM 692 C C . ASP A 1 85 ? 1.026 2.523 21.746 1.00 92.44 85 ASP A C 1
ATOM 694 O O . ASP A 1 85 ? 0.213 2.507 22.673 1.00 92.44 85 ASP A O 1
ATOM 698 N N . GLY A 1 86 ? 1.577 1.385 21.308 1.00 90.06 86 GLY A N 1
ATOM 699 C CA . GLY A 1 86 ? 1.365 0.068 21.912 1.00 90.06 86 GLY A CA 1
ATOM 700 C C . GLY A 1 86 ? 0.138 -0.691 21.399 1.00 90.06 86 GLY A C 1
ATOM 701 O O . GLY A 1 86 ? -0.135 -1.798 21.867 1.00 90.06 86 GLY A O 1
ATOM 702 N N . LYS A 1 87 ? -0.594 -0.163 20.409 1.00 89.44 87 LYS A N 1
ATOM 703 C CA . LYS A 1 87 ? -1.771 -0.821 19.813 1.00 89.44 87 LYS A CA 1
ATOM 704 C C . LYS A 1 87 ? -1.363 -1.767 18.678 1.00 89.44 87 LYS A C 1
ATOM 706 O O . LYS A 1 87 ? -1.724 -1.590 17.513 1.00 89.44 87 LYS A O 1
ATOM 711 N N . THR A 1 88 ? -0.605 -2.801 19.028 1.00 86.81 88 THR A N 1
ATOM 712 C CA . THR A 1 88 ? 0.010 -3.758 18.085 1.00 86.81 88 THR A CA 1
ATOM 713 C C . THR A 1 88 ? -0.994 -4.559 17.248 1.00 86.81 88 THR A C 1
ATOM 715 O O . THR A 1 88 ? -0.674 -5.013 16.156 1.00 86.81 88 THR A O 1
ATOM 718 N N . GLU A 1 89 ? -2.242 -4.677 17.699 1.00 87.62 89 GLU A N 1
ATOM 719 C CA . GLU A 1 89 ? -3.357 -5.304 16.966 1.00 87.62 89 GLU A CA 1
ATOM 720 C C . GLU A 1 89 ? -3.747 -4.590 15.652 1.00 87.62 89 GLU A C 1
ATOM 722 O O . GLU A 1 89 ? -4.483 -5.139 14.824 1.00 87.62 89 GLU A O 1
ATOM 727 N N . MET A 1 90 ? -3.275 -3.353 15.473 1.00 89.12 90 MET A N 1
ATOM 728 C CA . MET A 1 90 ? -3.447 -2.524 14.276 1.00 89.12 90 MET A CA 1
ATOM 729 C C . MET A 1 90 ? -2.115 -2.263 13.559 1.00 89.12 90 MET A C 1
ATOM 731 O O . MET A 1 90 ? -2.081 -1.448 12.637 1.00 89.12 90 MET A O 1
ATOM 735 N N . ALA A 1 91 ? -1.034 -2.941 13.967 1.00 91.50 91 ALA A N 1
ATOM 736 C CA . ALA A 1 91 ? 0.272 -2.794 13.342 1.00 91.50 91 ALA A CA 1
ATOM 737 C C . ALA A 1 91 ? 0.192 -3.146 11.846 1.00 91.50 91 ALA A C 1
ATOM 739 O O . ALA A 1 91 ? -0.411 -4.168 11.499 1.00 91.50 91 ALA A O 1
ATOM 740 N N . PRO A 1 92 ? 0.778 -2.326 10.957 1.00 95.00 92 PRO A N 1
ATOM 741 C CA . PRO A 1 92 ? 0.796 -2.636 9.537 1.00 95.00 92 PRO A CA 1
ATOM 742 C C . PRO A 1 92 ? 1.516 -3.952 9.243 1.00 95.00 92 PRO A C 1
ATOM 744 O O . PRO A 1 92 ? 2.575 -4.243 9.802 1.00 95.00 92 PRO A O 1
ATOM 747 N N . ASP A 1 93 ? 0.960 -4.718 8.311 1.00 95.00 93 ASP A N 1
ATOM 748 C CA . ASP A 1 93 ? 1.540 -5.962 7.814 1.00 95.00 93 ASP A CA 1
ATOM 749 C C . ASP A 1 93 ? 1.963 -5.837 6.343 1.00 95.00 93 ASP A C 1
ATOM 751 O O . ASP A 1 93 ? 1.797 -4.793 5.704 1.00 95.00 93 ASP A O 1
ATOM 755 N N . ILE A 1 94 ? 2.501 -6.921 5.777 1.00 95.44 94 ILE A N 1
ATOM 756 C CA . ILE A 1 94 ? 2.890 -6.961 4.361 1.00 95.44 94 ILE A CA 1
ATOM 757 C C . ILE A 1 94 ? 1.722 -6.594 3.437 1.00 95.44 94 ILE A C 1
ATOM 759 O O . ILE A 1 94 ? 1.925 -5.952 2.408 1.00 95.44 94 ILE A O 1
ATOM 763 N N . ILE A 1 95 ? 0.482 -6.926 3.824 1.00 95.12 95 ILE A N 1
ATOM 764 C CA . ILE A 1 95 ? -0.720 -6.567 3.068 1.00 95.12 95 ILE A CA 1
ATOM 765 C C . ILE A 1 95 ? -0.932 -5.051 3.106 1.00 95.12 95 ILE A C 1
ATOM 767 O O . ILE A 1 95 ? -1.197 -4.467 2.052 1.00 95.12 95 ILE A O 1
ATOM 771 N N . SER A 1 96 ? -0.789 -4.396 4.262 1.00 96.38 96 SER A N 1
ATOM 772 C CA . SER A 1 96 ? -0.876 -2.935 4.384 1.00 96.38 96 SER A CA 1
ATOM 773 C C . SER A 1 96 ? 0.128 -2.238 3.465 1.00 96.38 96 SER A C 1
ATOM 775 O O . SER A 1 96 ? -0.267 -1.396 2.655 1.00 96.38 96 SER A O 1
ATOM 777 N N . TYR A 1 97 ? 1.405 -2.633 3.520 1.00 97.19 97 TYR A N 1
ATOM 778 C CA . TYR A 1 97 ? 2.458 -2.033 2.693 1.00 97.19 97 TYR A CA 1
ATOM 779 C C . TYR A 1 97 ? 2.239 -2.295 1.203 1.00 97.19 97 TYR A C 1
ATOM 781 O O . TYR A 1 97 ? 2.210 -1.347 0.418 1.00 97.19 97 TYR A O 1
ATOM 789 N N . ASN A 1 98 ? 1.990 -3.546 0.804 1.00 96.56 98 ASN A N 1
ATOM 790 C CA . ASN A 1 98 ? 1.727 -3.886 -0.597 1.00 96.56 98 ASN A CA 1
ATOM 791 C C . ASN A 1 98 ? 0.504 -3.152 -1.150 1.00 96.56 98 ASN A C 1
ATOM 793 O O . ASN A 1 98 ? 0.489 -2.751 -2.315 1.00 96.56 98 ASN A O 1
ATOM 797 N N . THR A 1 99 ? -0.514 -2.926 -0.319 1.00 96.00 99 THR A N 1
ATOM 798 C CA . THR A 1 99 ? -1.699 -2.170 -0.727 1.00 96.00 99 THR A CA 1
ATOM 799 C C . THR A 1 99 ? -1.368 -0.699 -0.978 1.00 96.00 99 THR A C 1
ATOM 801 O O . THR A 1 99 ? -1.833 -0.143 -1.971 1.00 96.00 99 THR A O 1
ATOM 804 N N . VAL A 1 100 ? -0.538 -0.077 -0.137 1.00 97.19 100 VAL A N 1
ATOM 805 C CA . VAL A 1 100 ? -0.098 1.320 -0.306 1.00 97.19 100 VAL A CA 1
ATOM 806 C C . VAL A 1 100 ? 0.827 1.462 -1.514 1.00 97.19 100 VAL A C 1
ATOM 808 O O . VAL A 1 100 ? 0.650 2.376 -2.315 1.00 97.19 100 VAL A O 1
ATOM 811 N N . VAL A 1 101 ? 1.753 0.522 -1.712 1.00 96.50 101 VAL A N 1
ATOM 812 C CA . VAL A 1 101 ? 2.613 0.468 -2.904 1.00 96.50 101 VAL A CA 1
ATOM 813 C C . VAL A 1 101 ? 1.769 0.331 -4.175 1.00 96.50 101 VAL A C 1
ATOM 815 O O . VAL A 1 101 ? 1.995 1.045 -5.150 1.00 96.50 101 VAL A O 1
ATOM 818 N N . ASN A 1 102 ? 0.751 -0.532 -4.169 1.00 94.81 102 ASN A N 1
ATOM 819 C CA . ASN A 1 102 ? -0.175 -0.655 -5.293 1.00 94.81 102 ASN A CA 1
ATOM 820 C C . ASN A 1 102 ? -1.024 0.616 -5.489 1.00 94.81 102 ASN A C 1
ATOM 822 O O . ASN A 1 102 ? -1.305 0.981 -6.629 1.00 94.81 102 ASN A O 1
ATOM 826 N N . ALA A 1 103 ? -1.404 1.317 -4.415 1.00 95.00 103 ALA A N 1
ATOM 827 C CA . ALA A 1 103 ? -2.088 2.607 -4.516 1.00 95.00 103 ALA A CA 1
ATOM 828 C C . ALA A 1 103 ? -1.208 3.659 -5.202 1.00 95.00 103 ALA A C 1
ATOM 830 O O . ALA A 1 103 ? -1.673 4.321 -6.124 1.00 95.00 103 ALA A O 1
ATOM 831 N N . TRP A 1 104 ? 0.072 3.751 -4.835 1.00 95.31 104 TRP A N 1
ATOM 832 C CA . TRP A 1 104 ? 1.041 4.594 -5.539 1.00 95.31 104 TRP A CA 1
ATOM 833 C C . TRP A 1 104 ? 1.239 4.169 -6.996 1.00 95.31 104 TRP A C 1
ATOM 835 O O . TRP A 1 104 ? 1.235 5.013 -7.880 1.00 95.31 104 TRP A O 1
ATOM 845 N N . ALA A 1 105 ? 1.320 2.870 -7.289 1.00 92.94 105 ALA A N 1
ATOM 846 C CA . ALA A 1 105 ? 1.459 2.387 -8.667 1.00 92.94 105 ALA A CA 1
ATOM 847 C C . ALA A 1 105 ? 0.233 2.683 -9.556 1.00 92.94 105 ALA A C 1
ATOM 849 O O . ALA A 1 105 ? 0.334 2.749 -10.790 1.00 92.94 105 ALA A O 1
ATOM 850 N N . ASN A 1 106 ? -0.941 2.836 -8.941 1.00 90.06 106 ASN A N 1
ATOM 851 C CA . ASN A 1 106 ? -2.182 3.215 -9.614 1.00 90.06 106 ASN A CA 1
ATOM 852 C C . ASN A 1 106 ? -2.436 4.723 -9.595 1.00 90.06 106 ASN A C 1
ATOM 854 O O . ASN A 1 106 ? -3.312 5.179 -10.329 1.00 90.06 106 ASN A O 1
ATOM 858 N N . SER A 1 107 ? -1.684 5.491 -8.804 1.00 87.81 107 SER A N 1
ATOM 859 C CA . SER A 1 107 ? -1.811 6.938 -8.800 1.00 87.81 107 SER A CA 1
ATOM 860 C C . SER A 1 107 ? -1.277 7.519 -10.113 1.00 87.81 107 SER A C 1
ATOM 862 O O . SER A 1 107 ? -0.463 6.922 -10.822 1.00 87.81 107 SER A O 1
ATOM 864 N N . MET A 1 108 ? -1.778 8.702 -10.459 1.00 80.62 108 MET A N 1
ATOM 865 C CA . MET A 1 108 ? -1.287 9.492 -11.593 1.00 80.62 108 MET A CA 1
ATOM 866 C C . MET A 1 108 ? -0.180 10.462 -11.153 1.00 80.62 108 MET A C 1
ATOM 868 O O . MET A 1 108 ? 0.023 11.499 -11.781 1.00 80.62 108 MET A O 1
ATOM 872 N N . ASP A 1 109 ? 0.485 10.166 -10.035 1.00 85.38 109 ASP A N 1
ATOM 873 C CA . ASP A 1 109 ? 1.520 11.023 -9.474 1.00 85.38 109 ASP A CA 1
ATOM 874 C C . ASP A 1 109 ? 2.881 10.717 -10.131 1.00 85.38 109 ASP A C 1
ATOM 876 O O . ASP A 1 109 ? 3.336 9.567 -10.069 1.00 85.38 109 ASP A O 1
ATOM 880 N N . PRO A 1 110 ? 3.558 11.710 -10.741 1.00 84.25 110 PRO A N 1
ATOM 881 C CA . PRO A 1 110 ? 4.874 11.511 -11.351 1.00 84.25 110 PRO A CA 1
ATOM 882 C C . PRO A 1 110 ? 5.962 11.160 -10.323 1.00 84.25 110 PRO A C 1
ATOM 884 O O . PRO A 1 110 ? 6.989 10.595 -10.670 1.00 84.25 110 PRO A O 1
ATOM 887 N N . THR A 1 111 ? 5.753 11.449 -9.041 1.00 88.56 111 THR A N 1
ATOM 888 C CA . THR A 1 111 ? 6.682 11.105 -7.954 1.00 88.56 111 THR A CA 1
ATOM 889 C C . THR A 1 111 ? 6.358 9.764 -7.291 1.00 88.56 111 THR A C 1
ATOM 891 O O . THR A 1 111 ? 7.027 9.369 -6.336 1.00 88.56 111 THR A O 1
ATOM 894 N N . SER A 1 112 ? 5.362 9.025 -7.800 1.00 90.69 112 SER A N 1
ATOM 895 C CA . SER A 1 112 ? 4.912 7.746 -7.229 1.00 90.69 112 SER A CA 1
ATOM 896 C C . SER A 1 112 ? 6.040 6.729 -7.034 1.00 90.69 112 SER A C 1
ATOM 898 O O . SER A 1 112 ? 6.071 6.043 -6.014 1.00 90.69 112 SER A O 1
ATOM 900 N N . HIS A 1 113 ? 6.999 6.653 -7.960 1.00 89.88 113 HIS A N 1
ATOM 901 C CA . HIS A 1 113 ? 8.137 5.739 -7.855 1.00 89.88 113 HIS A CA 1
ATOM 902 C C . HIS A 1 113 ? 9.055 6.056 -6.662 1.00 89.88 113 HIS A C 1
ATOM 904 O O . HIS A 1 113 ? 9.502 5.121 -6.005 1.00 89.88 113 HIS A O 1
ATOM 910 N N . LEU A 1 114 ? 9.267 7.337 -6.334 1.00 92.44 114 LEU A N 1
ATOM 911 C CA . LEU A 1 114 ? 10.062 7.763 -5.172 1.00 92.44 114 LEU A CA 1
ATOM 912 C C . LEU A 1 114 ? 9.371 7.379 -3.859 1.00 92.44 114 LEU A C 1
ATOM 914 O O . LEU A 1 114 ? 10.013 6.954 -2.901 1.00 92.44 114 LEU A O 1
ATOM 918 N N . GLN A 1 115 ? 8.041 7.497 -3.819 1.00 94.81 115 GLN A N 1
ATOM 919 C CA . GLN A 1 115 ? 7.260 7.095 -2.648 1.00 94.81 115 GLN A CA 1
ATOM 920 C C . GLN A 1 115 ? 7.290 5.577 -2.455 1.00 94.81 115 GLN A C 1
ATOM 922 O O . GLN A 1 115 ? 7.431 5.099 -1.330 1.00 94.81 115 GLN A O 1
ATOM 927 N N . ILE A 1 116 ? 7.211 4.813 -3.549 1.00 95.56 116 ILE A N 1
ATOM 928 C CA . ILE A 1 116 ? 7.359 3.356 -3.506 1.00 95.56 116 ILE A CA 1
ATOM 929 C C . ILE A 1 116 ? 8.764 2.969 -3.039 1.00 95.56 116 ILE A C 1
ATOM 931 O O . ILE A 1 116 ? 8.884 2.109 -2.171 1.00 95.56 116 ILE A O 1
ATOM 935 N N . GLU A 1 117 ? 9.810 3.614 -3.554 1.00 94.31 117 GLU A N 1
ATOM 936 C CA . GLU A 1 117 ? 11.190 3.368 -3.129 1.00 94.31 117 GLU A CA 1
ATOM 937 C C . GLU A 1 117 ? 11.367 3.602 -1.625 1.00 94.31 117 GLU A C 1
ATOM 939 O O . GLU A 1 117 ? 11.888 2.737 -0.922 1.00 94.31 117 GLU A O 1
ATOM 944 N N . SER A 1 118 ? 10.863 4.728 -1.110 1.00 95.19 118 SER A N 1
ATOM 945 C CA . SER A 1 118 ? 10.907 5.038 0.321 1.00 95.19 118 SER A CA 1
ATOM 946 C C . SER A 1 118 ? 10.192 3.979 1.167 1.00 95.19 118 SER A C 1
ATOM 948 O O . SER A 1 118 ? 10.718 3.578 2.206 1.00 95.19 118 SER A O 1
ATOM 950 N N . LEU A 1 119 ? 9.034 3.482 0.717 1.00 95.81 119 LEU A N 1
ATOM 951 C CA . LEU A 1 119 ? 8.299 2.417 1.405 1.00 95.81 119 LEU A CA 1
ATOM 952 C C . LEU A 1 119 ? 9.054 1.083 1.382 1.00 95.81 119 LEU A C 1
ATOM 954 O O . LEU A 1 119 ? 9.105 0.397 2.398 1.00 95.81 119 LEU A O 1
ATOM 958 N N . VAL A 1 120 ? 9.659 0.721 0.250 1.00 95.31 120 VAL A N 1
ATOM 959 C CA . VAL A 1 120 ? 10.457 -0.509 0.119 1.00 95.31 120 VAL A CA 1
ATOM 960 C C . VAL A 1 120 ? 11.694 -0.450 1.013 1.00 95.31 120 VAL A C 1
ATOM 962 O O . VAL A 1 120 ? 11.993 -1.421 1.707 1.00 95.31 120 VAL A O 1
ATOM 965 N N . LEU A 1 121 ? 12.384 0.691 1.048 1.00 94.69 121 LEU A N 1
ATOM 966 C CA . LEU A 1 121 ? 13.510 0.916 1.953 1.00 94.69 121 LEU A CA 1
ATOM 967 C C . LEU A 1 121 ? 13.091 0.780 3.414 1.00 94.69 121 LEU A C 1
ATOM 969 O O . LEU A 1 121 ? 13.774 0.115 4.188 1.00 94.69 121 LEU A O 1
ATOM 973 N N . GLU A 1 122 ? 11.950 1.355 3.784 1.00 94.50 122 GLU A N 1
ATOM 974 C CA . GLU A 1 122 ? 11.408 1.225 5.132 1.00 94.50 122 GLU A CA 1
ATOM 975 C C . GLU A 1 122 ? 11.144 -0.242 5.508 1.00 94.50 122 GLU A C 1
ATOM 977 O O . GLU A 1 122 ? 11.522 -0.669 6.598 1.00 94.50 122 GLU A O 1
ATOM 982 N N . MET A 1 123 ? 10.547 -1.027 4.604 1.00 94.50 123 MET A N 1
ATOM 983 C CA . MET A 1 123 ? 10.288 -2.457 4.814 1.00 94.50 123 MET A CA 1
ATOM 984 C C . MET A 1 123 ? 11.582 -3.250 5.045 1.00 94.50 123 MET A C 1
ATOM 986 O O . MET A 1 123 ? 11.645 -4.065 5.964 1.00 94.50 123 MET A O 1
ATOM 990 N N . ILE A 1 124 ? 12.626 -2.976 4.254 1.00 94.19 124 ILE A N 1
ATOM 991 C CA . ILE A 1 124 ? 13.942 -3.619 4.390 1.00 94.19 124 ILE A CA 1
ATOM 992 C C . ILE A 1 124 ? 14.605 -3.211 5.713 1.00 94.19 124 ILE A C 1
ATOM 994 O O . ILE A 1 124 ? 15.080 -4.064 6.460 1.00 94.19 124 ILE A O 1
ATOM 998 N N . MET A 1 125 ? 14.608 -1.914 6.037 1.00 92.88 125 MET A N 1
ATOM 999 C CA . MET A 1 125 ? 15.233 -1.389 7.256 1.00 92.88 125 MET A CA 1
ATOM 1000 C C . MET A 1 125 ? 14.522 -1.832 8.536 1.00 92.88 125 MET A C 1
ATOM 1002 O O . MET A 1 125 ? 15.164 -1.944 9.578 1.00 92.88 125 MET A O 1
ATOM 1006 N N . ALA A 1 126 ? 13.216 -2.104 8.476 1.00 91.06 126 ALA A N 1
ATOM 1007 C CA . ALA A 1 126 ? 12.483 -2.662 9.605 1.00 91.06 126 ALA A CA 1
ATOM 1008 C C . ALA A 1 126 ? 12.997 -4.058 10.002 1.00 91.06 126 ALA A C 1
ATOM 1010 O O . ALA A 1 126 ? 12.805 -4.462 11.150 1.00 91.06 126 ALA A O 1
ATOM 1011 N N . GLY A 1 127 ? 13.620 -4.800 9.074 1.00 87.31 127 GLY A N 1
ATOM 1012 C CA . GLY A 1 127 ? 14.262 -6.094 9.338 1.00 87.31 127 GLY A CA 1
ATOM 1013 C C . GLY A 1 127 ? 13.310 -7.192 9.825 1.00 87.31 127 GLY A C 1
ATOM 1014 O O . GLY A 1 127 ? 13.748 -8.204 10.370 1.00 87.31 127 GLY A O 1
ATOM 1015 N N . ARG A 1 128 ? 11.994 -7.000 9.674 1.00 89.12 128 ARG A N 1
ATOM 1016 C CA . ARG A 1 128 ? 10.977 -7.975 10.075 1.00 89.12 128 ARG A CA 1
ATOM 1017 C C . ARG A 1 128 ? 10.774 -8.942 8.918 1.00 89.12 128 ARG A C 1
ATOM 1019 O O . ARG A 1 128 ? 10.237 -8.546 7.893 1.00 89.12 128 ARG A O 1
ATOM 1026 N N . GLU A 1 129 ? 11.115 -10.215 9.108 1.00 88.06 129 GLU A N 1
ATOM 1027 C CA . GLU A 1 129 ? 10.996 -11.260 8.074 1.00 88.06 129 GLU A CA 1
ATOM 1028 C C . GLU A 1 129 ? 9.613 -11.270 7.392 1.00 88.06 129 GLU A C 1
ATOM 1030 O O . GLU A 1 129 ? 9.500 -11.324 6.172 1.00 88.06 129 GLU A O 1
ATOM 1035 N N . LYS A 1 130 ? 8.541 -11.110 8.179 1.00 89.62 130 LYS A N 1
ATOM 1036 C CA . LYS A 1 130 ? 7.150 -11.085 7.686 1.00 89.62 130 LYS A CA 1
ATOM 1037 C C . LYS A 1 130 ? 6.748 -9.798 6.952 1.00 89.62 130 LYS A C 1
ATOM 1039 O O . LYS A 1 130 ? 5.622 -9.719 6.471 1.00 89.62 130 LYS A O 1
ATOM 1044 N N . LEU A 1 131 ? 7.617 -8.791 6.921 1.00 92.94 131 LEU A N 1
ATOM 1045 C CA . LEU A 1 131 ? 7.403 -7.490 6.284 1.00 92.94 131 LEU A CA 1
ATOM 1046 C C . LEU A 1 131 ? 8.361 -7.258 5.107 1.00 92.94 131 LEU A C 1
ATOM 1048 O O . LEU A 1 131 ? 8.386 -6.166 4.552 1.00 92.94 131 LEU A O 1
ATOM 1052 N N . MET A 1 132 ? 9.148 -8.261 4.719 1.00 93.12 132 MET A N 1
ATOM 1053 C CA . MET A 1 132 ? 10.076 -8.119 3.603 1.00 93.12 132 MET A CA 1
ATOM 1054 C C . MET A 1 132 ? 9.329 -7.876 2.280 1.00 93.12 132 MET A C 1
ATOM 1056 O O . MET A 1 132 ? 8.285 -8.495 2.052 1.00 93.12 132 MET A O 1
ATOM 1060 N N . PRO A 1 133 ? 9.844 -7.000 1.394 1.00 94.62 133 PRO A N 1
ATOM 1061 C CA . PRO A 1 133 ? 9.281 -6.807 0.062 1.00 94.62 133 PRO A CA 1
ATOM 1062 C C . PRO A 1 133 ? 9.232 -8.115 -0.727 1.00 94.62 133 PRO A C 1
ATOM 1064 O O . PRO A 1 133 ? 10.202 -8.873 -0.753 1.00 94.62 133 PRO A O 1
ATOM 1067 N N . ASP A 1 134 ? 8.121 -8.352 -1.416 1.00 93.62 134 ASP A N 1
ATOM 1068 C CA . ASP A 1 134 ? 7.880 -9.570 -2.181 1.00 93.62 134 ASP A CA 1
ATOM 1069 C C . ASP A 1 134 ? 7.660 -9.286 -3.677 1.00 93.62 134 ASP A C 1
ATOM 1071 O O . ASP A 1 134 ? 7.791 -8.163 -4.182 1.00 93.62 134 ASP A O 1
ATOM 1075 N N . ALA A 1 135 ? 7.308 -10.335 -4.425 1.00 93.00 135 ALA A N 1
ATOM 1076 C CA . ALA A 1 135 ? 7.022 -10.218 -5.849 1.00 93.00 135 ALA A CA 1
ATOM 1077 C C . ALA A 1 135 ? 5.867 -9.241 -6.152 1.00 93.00 135 ALA A C 1
ATOM 1079 O O . ALA A 1 135 ? 5.869 -8.599 -7.206 1.00 93.00 135 ALA A O 1
ATOM 1080 N N . ALA A 1 136 ? 4.887 -9.097 -5.252 1.00 93.12 136 ALA A N 1
ATOM 1081 C CA . ALA A 1 136 ? 3.789 -8.155 -5.435 1.00 93.12 136 ALA A CA 1
ATOM 1082 C C . ALA A 1 136 ? 4.255 -6.707 -5.219 1.00 93.12 136 ALA A C 1
ATOM 1084 O O . ALA A 1 136 ? 3.865 -5.827 -6.001 1.00 93.12 136 ALA A O 1
ATOM 1085 N N . THR A 1 137 ? 5.132 -6.466 -4.236 1.00 95.25 137 THR A N 1
ATOM 1086 C CA . THR A 1 137 ? 5.761 -5.157 -4.003 1.00 95.25 137 THR A CA 1
ATOM 1087 C C . THR A 1 137 ? 6.506 -4.694 -5.254 1.00 95.25 137 THR A C 1
ATOM 1089 O O . THR A 1 137 ? 6.212 -3.638 -5.821 1.00 95.25 137 THR A O 1
ATOM 1092 N N . TYR A 1 138 ? 7.417 -5.528 -5.757 1.00 95.44 138 TYR A N 1
ATOM 1093 C CA . TYR A 1 138 ? 8.234 -5.179 -6.916 1.00 95.44 138 TYR A CA 1
ATOM 1094 C C . TYR A 1 138 ? 7.446 -5.141 -8.222 1.00 95.44 138 TYR A C 1
ATOM 1096 O O . TYR A 1 138 ? 7.693 -4.279 -9.061 1.00 95.44 138 TYR A O 1
ATOM 1104 N N . GLY A 1 139 ? 6.457 -6.018 -8.403 1.00 94.62 139 GLY A N 1
ATOM 1105 C CA . GLY A 1 139 ? 5.575 -5.972 -9.569 1.00 94.62 139 GLY A CA 1
ATOM 1106 C C . GLY A 1 139 ? 4.797 -4.655 -9.656 1.00 94.62 139 GLY A C 1
ATOM 1107 O O . GLY A 1 139 ? 4.623 -4.109 -10.749 1.00 94.62 139 GLY A O 1
ATOM 1108 N N . SER A 1 140 ? 4.379 -4.123 -8.506 1.00 94.50 140 SER A N 1
ATOM 1109 C CA . SER A 1 140 ? 3.710 -2.824 -8.399 1.00 94.50 140 SER A CA 1
ATOM 1110 C C . SER A 1 140 ? 4.680 -1.667 -8.653 1.00 94.50 140 SER A C 1
ATOM 1112 O O . SER A 1 140 ? 4.347 -0.753 -9.405 1.00 94.50 140 SER A O 1
ATOM 1114 N N . TRP A 1 141 ? 5.909 -1.736 -8.137 1.00 95.12 141 TRP A N 1
ATOM 1115 C CA . TRP A 1 141 ? 6.939 -0.738 -8.440 1.00 95.12 141 TRP A CA 1
ATOM 1116 C C . TRP A 1 141 ? 7.280 -0.696 -9.939 1.00 95.12 141 TRP A C 1
ATOM 1118 O O . TRP A 1 141 ? 7.219 0.363 -10.561 1.00 95.12 141 TRP A O 1
ATOM 1128 N N . LEU A 1 142 ? 7.508 -1.860 -10.562 1.00 94.44 142 LEU A N 1
ATOM 1129 C CA . LEU A 1 142 ? 7.741 -1.987 -12.007 1.00 94.44 142 LEU A CA 1
ATOM 1130 C C . LEU A 1 142 ? 6.560 -1.457 -12.837 1.00 94.44 142 LEU A C 1
ATOM 1132 O O . LEU A 1 142 ? 6.739 -0.958 -13.946 1.00 94.44 142 LEU A O 1
ATOM 1136 N N . LYS A 1 143 ? 5.328 -1.576 -12.328 1.00 92.44 143 LYS A N 1
ATOM 1137 C CA . LYS A 1 143 ? 4.144 -0.972 -12.951 1.00 92.44 143 LYS A CA 1
ATOM 1138 C C . LYS A 1 143 ? 4.192 0.554 -12.887 1.00 92.44 143 LYS A C 1
ATOM 1140 O O . LYS A 1 143 ? 3.920 1.178 -13.911 1.00 92.44 143 LYS A O 1
ATOM 1145 N N . ALA A 1 144 ? 4.554 1.135 -11.745 1.00 92.06 144 ALA A N 1
ATOM 1146 C CA . ALA A 1 144 ? 4.664 2.584 -11.585 1.00 92.06 144 ALA A CA 1
ATOM 11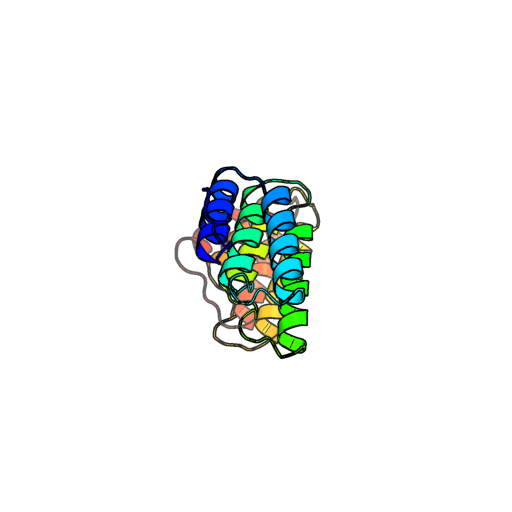47 C C . ALA A 1 144 ? 5.697 3.182 -12.556 1.00 92.06 144 ALA A C 1
ATOM 1149 O O . ALA A 1 144 ? 5.376 4.087 -13.323 1.00 92.06 144 ALA A O 1
ATOM 1150 N N . ILE A 1 145 ? 6.900 2.600 -12.609 1.00 92.56 145 ILE A N 1
ATOM 1151 C CA . ILE A 1 145 ? 8.005 3.127 -13.429 1.00 92.56 145 ILE A CA 1
ATOM 1152 C C . ILE A 1 145 ? 7.823 2.878 -14.928 1.00 92.56 145 ILE A C 1
ATOM 1154 O O . ILE A 1 145 ? 8.411 3.588 -15.726 1.00 92.56 145 ILE A O 1
ATOM 1158 N N . SER A 1 146 ? 6.985 1.917 -15.344 1.00 91.44 146 SER A N 1
ATOM 1159 C CA . SER A 1 146 ? 6.769 1.614 -16.773 1.00 91.44 146 SER A CA 1
ATOM 1160 C C . SER A 1 146 ? 6.165 2.762 -17.593 1.00 91.44 146 SER A C 1
ATOM 1162 O O . SER A 1 146 ? 6.070 2.657 -18.812 1.00 91.44 146 SER A O 1
ATOM 1164 N N . ARG A 1 147 ? 5.728 3.835 -16.924 1.00 84.94 147 ARG A N 1
ATOM 1165 C CA . ARG A 1 147 ? 5.148 5.040 -17.527 1.00 84.94 147 ARG A CA 1
ATOM 1166 C C . ARG A 1 147 ? 6.125 6.223 -17.573 1.00 84.94 147 ARG A C 1
ATOM 1168 O O . ARG A 1 147 ? 5.749 7.268 -18.090 1.00 84.94 147 ARG A O 1
ATOM 1175 N N . HIS A 1 148 ? 7.317 6.085 -16.994 1.00 86.06 148 HIS A N 1
ATOM 1176 C CA . HIS A 1 148 ? 8.343 7.129 -16.974 1.00 86.06 148 HIS A CA 1
ATOM 1177 C C . HIS A 1 148 ? 9.167 7.133 -18.265 1.00 86.06 148 HIS A C 1
ATOM 1179 O O . HIS A 1 148 ? 9.227 6.122 -18.952 1.00 86.06 148 HIS A O 1
ATOM 1185 N N . GLU A 1 149 ? 9.814 8.250 -18.599 1.00 84.62 149 GLU A N 1
ATOM 1186 C CA . GLU A 1 149 ? 10.750 8.300 -19.735 1.00 84.62 149 GLU A CA 1
ATOM 1187 C C . GLU A 1 149 ? 12.027 7.495 -19.424 1.00 84.62 149 GLU A C 1
ATOM 1189 O O . GLU A 1 149 ? 12.470 6.682 -20.236 1.00 84.62 149 GLU A O 1
ATOM 1194 N N . ASP A 1 150 ? 12.527 7.593 -18.188 1.00 88.12 150 ASP A N 1
ATOM 1195 C CA . ASP A 1 150 ? 13.767 6.954 -17.727 1.00 88.12 150 ASP A CA 1
ATOM 1196 C C . ASP A 1 150 ? 13.555 5.538 -17.153 1.00 88.12 150 ASP A C 1
ATOM 1198 O O . ASP A 1 150 ? 14.168 5.137 -16.159 1.00 88.12 150 ASP A O 1
ATOM 1202 N N . VAL A 1 151 ? 12.675 4.738 -17.773 1.00 91.75 151 VAL A N 1
ATOM 1203 C CA . VAL A 1 151 ? 12.315 3.388 -17.280 1.00 91.75 151 VAL A CA 1
ATOM 1204 C C . VAL A 1 151 ? 13.550 2.528 -17.007 1.00 91.75 151 VAL A C 1
ATOM 1206 O O . VAL A 1 151 ? 13.608 1.825 -16.000 1.00 91.75 151 VAL A O 1
ATOM 1209 N N . LYS A 1 152 ? 14.545 2.570 -17.899 1.00 90.81 152 LYS A N 1
ATOM 1210 C CA . LYS A 1 152 ? 15.731 1.707 -17.825 1.00 90.81 152 LYS A CA 1
ATOM 1211 C C . LYS A 1 152 ? 16.567 1.967 -16.582 1.00 90.81 152 LYS A C 1
ATOM 1213 O O . LYS A 1 152 ? 17.070 1.009 -15.995 1.00 90.81 152 LYS A O 1
ATOM 1218 N N . ASP A 1 153 ? 16.718 3.228 -16.192 1.00 90.69 153 ASP A N 1
ATOM 1219 C CA . ASP A 1 153 ? 17.491 3.588 -15.008 1.00 90.69 153 ASP A CA 1
ATOM 1220 C C . ASP A 1 153 ? 16.722 3.222 -13.741 1.00 90.69 153 ASP A C 1
ATOM 1222 O O . ASP A 1 153 ? 17.262 2.514 -12.893 1.00 90.69 153 ASP A O 1
ATOM 1226 N N . HIS A 1 154 ? 15.419 3.500 -13.697 1.00 91.94 154 HIS A N 1
ATOM 1227 C CA . HIS A 1 154 ? 14.575 3.069 -12.584 1.00 91.94 154 HIS A CA 1
ATOM 1228 C C . HIS A 1 154 ? 14.522 1.543 -12.410 1.00 91.94 154 HIS A C 1
ATOM 1230 O O . HIS A 1 154 ? 14.472 1.042 -11.287 1.00 91.94 154 HIS A O 1
ATOM 1236 N N . VAL A 1 155 ? 14.566 0.759 -13.494 1.00 94.19 155 VAL A N 1
ATOM 1237 C CA . VAL A 1 155 ? 14.636 -0.709 -13.391 1.00 94.19 155 VAL A CA 1
ATOM 1238 C C . VAL A 1 155 ? 15.938 -1.157 -12.717 1.00 94.19 155 VAL A C 1
ATOM 1240 O O . VAL A 1 155 ? 15.918 -2.131 -11.962 1.00 94.19 155 VAL A O 1
ATOM 1243 N N . LYS A 1 156 ? 17.061 -0.454 -12.930 1.00 92.69 156 LYS A N 1
ATOM 1244 C CA . LYS A 1 156 ? 18.321 -0.759 -12.231 1.00 92.69 156 LYS A CA 1
ATOM 1245 C C . LYS A 1 156 ? 18.182 -0.527 -10.730 1.00 92.69 156 LYS A C 1
ATOM 1247 O O . LYS A 1 156 ? 18.673 -1.359 -9.968 1.00 92.69 156 LYS A O 1
ATOM 1252 N N . ASP A 1 157 ? 17.483 0.526 -10.312 1.00 92.00 157 ASP A N 1
ATOM 1253 C CA . ASP A 1 157 ? 17.224 0.804 -8.894 1.00 92.00 157 ASP A CA 1
ATOM 1254 C C . ASP A 1 157 ? 16.366 -0.293 -8.260 1.00 92.00 157 ASP A C 1
ATOM 1256 O O . ASP A 1 157 ? 16.708 -0.818 -7.199 1.00 92.00 157 ASP A O 1
ATOM 1260 N N . VAL A 1 158 ? 15.319 -0.744 -8.959 1.00 94.00 158 VAL A N 1
ATOM 1261 C CA . VAL A 1 158 ? 14.489 -1.873 -8.512 1.00 94.00 158 VAL A CA 1
ATOM 1262 C C . VAL A 1 158 ? 15.325 -3.145 -8.339 1.00 94.00 158 VAL A C 1
ATOM 1264 O O . VAL A 1 158 ? 15.257 -3.796 -7.296 1.00 94.00 158 VAL A O 1
ATOM 1267 N N . VAL A 1 159 ? 16.150 -3.493 -9.332 1.00 93.69 159 VAL A N 1
ATOM 1268 C CA . VAL A 1 159 ? 17.026 -4.677 -9.275 1.00 93.69 159 VAL A CA 1
ATOM 1269 C C . VAL A 1 159 ? 18.085 -4.539 -8.179 1.00 93.69 159 VAL A C 1
ATOM 1271 O O . VAL A 1 159 ? 18.417 -5.522 -7.515 1.00 93.69 159 VAL A O 1
ATOM 1274 N N . LYS A 1 160 ? 18.614 -3.333 -7.957 1.00 93.00 160 LYS A N 1
ATOM 1275 C CA . LYS A 1 160 ? 19.539 -3.050 -6.857 1.00 93.00 160 LYS A CA 1
ATOM 1276 C C . LYS A 1 160 ? 18.861 -3.302 -5.513 1.00 93.00 160 LYS A C 1
ATOM 1278 O O . LYS A 1 160 ? 19.435 -4.016 -4.697 1.00 93.00 160 LYS A O 1
ATOM 1283 N N . MET A 1 161 ? 17.642 -2.802 -5.307 1.00 92.75 161 MET A N 1
ATOM 1284 C CA . MET A 1 161 ? 16.897 -3.033 -4.065 1.00 92.75 161 MET A CA 1
ATOM 1285 C C . MET A 1 161 ? 16.580 -4.510 -3.830 1.00 92.75 161 MET A C 1
ATOM 1287 O O . MET A 1 161 ? 16.638 -4.949 -2.690 1.00 92.75 161 MET A O 1
ATOM 1291 N N . MET A 1 162 ? 16.294 -5.293 -4.875 1.00 93.69 162 MET A N 1
ATOM 1292 C CA . MET A 1 162 ? 16.110 -6.747 -4.735 1.00 93.69 162 MET A CA 1
ATOM 1293 C C . MET A 1 162 ? 17.365 -7.429 -4.184 1.00 93.69 162 MET A C 1
ATOM 1295 O O . MET A 1 162 ? 17.282 -8.243 -3.272 1.00 93.69 162 MET A O 1
ATOM 1299 N N . LYS A 1 163 ? 18.541 -7.053 -4.699 1.00 92.50 163 LYS A N 1
ATOM 1300 C CA . LYS A 1 163 ? 19.824 -7.617 -4.259 1.00 92.50 163 LYS A CA 1
ATOM 1301 C C . LYS A 1 163 ? 20.191 -7.235 -2.827 1.00 92.50 163 LYS A C 1
ATOM 1303 O O . LYS A 1 163 ? 20.872 -8.009 -2.174 1.00 92.50 163 LYS A O 1
ATOM 1308 N N . VAL A 1 164 ? 19.760 -6.066 -2.343 1.00 91.12 164 VAL A N 1
ATOM 1309 C CA . VAL A 1 164 ? 20.068 -5.593 -0.978 1.00 91.12 164 VAL A CA 1
ATOM 1310 C C . VAL A 1 164 ? 19.554 -6.551 0.102 1.00 91.12 164 VAL A C 1
ATOM 1312 O O . VAL A 1 164 ? 20.151 -6.610 1.172 1.00 91.12 164 VAL A O 1
ATOM 1315 N N . HIS A 1 165 ? 18.486 -7.306 -0.165 1.00 89.12 165 HIS A N 1
ATOM 1316 C CA . HIS A 1 165 ? 17.940 -8.291 0.777 1.00 89.12 165 HIS A CA 1
ATOM 1317 C C . HIS A 1 165 ? 17.841 -9.709 0.199 1.00 89.12 165 HIS A C 1
ATOM 1319 O O . HIS A 1 165 ? 17.018 -10.506 0.636 1.00 89.12 165 HIS A O 1
ATOM 1325 N N . ASP A 1 166 ? 18.687 -10.021 -0.787 1.00 90.12 166 ASP A N 1
ATOM 1326 C CA . ASP A 1 166 ? 18.794 -11.355 -1.395 1.00 90.12 166 ASP A CA 1
ATOM 1327 C C . ASP A 1 166 ? 17.506 -11.873 -2.070 1.00 90.12 166 ASP A C 1
ATOM 1329 O O . ASP A 1 166 ? 17.297 -13.078 -2.241 1.00 90.12 166 ASP A O 1
ATOM 1333 N N . PHE A 1 167 ? 16.643 -10.969 -2.540 1.00 92.12 167 PHE A N 1
ATOM 1334 C CA . PHE A 1 167 ? 15.463 -11.344 -3.309 1.00 92.12 167 PHE A CA 1
ATOM 1335 C C . PHE A 1 167 ? 15.821 -11.678 -4.756 1.00 92.12 167 PHE A C 1
ATOM 1337 O O . PHE A 1 167 ? 16.302 -10.838 -5.520 1.00 92.12 167 PHE A O 1
ATOM 1344 N N . SER A 1 168 ? 15.514 -12.909 -5.161 1.00 88.62 168 SER A N 1
ATOM 1345 C CA . SER A 1 168 ? 15.662 -13.359 -6.544 1.00 88.62 168 SER A CA 1
ATOM 1346 C C . SER A 1 168 ? 14.315 -13.284 -7.274 1.00 88.62 168 SER A C 1
ATOM 1348 O O . SER A 1 168 ? 13.378 -13.994 -6.890 1.00 88.62 168 SER A O 1
ATOM 1350 N N . PRO A 1 169 ? 14.170 -12.441 -8.316 1.00 87.31 169 PRO A N 1
ATOM 1351 C CA . PRO A 1 169 ? 12.946 -12.401 -9.106 1.00 87.31 169 PRO A CA 1
ATOM 1352 C C . PRO A 1 169 ? 12.740 -13.743 -9.813 1.00 87.31 169 PRO A C 1
ATOM 1354 O O . PRO A 1 169 ? 13.696 -14.352 -10.272 1.00 87.31 169 PRO A O 1
ATOM 1357 N N . THR A 1 170 ? 11.491 -14.194 -9.939 1.00 88.25 170 THR A N 1
ATOM 1358 C CA . THR A 1 170 ? 11.165 -15.443 -10.646 1.00 88.25 170 THR A CA 1
ATOM 1359 C C . THR A 1 170 ? 10.049 -15.234 -11.667 1.00 88.25 170 THR A C 1
ATOM 1361 O O . THR A 1 170 ? 9.113 -14.453 -11.457 1.00 88.25 170 THR A O 1
ATOM 1364 N N . GLY A 1 171 ? 10.140 -15.932 -12.802 1.00 88.94 171 GLY A N 1
ATOM 1365 C CA . GLY A 1 171 ? 9.047 -16.133 -13.751 1.00 88.94 171 GLY A CA 1
ATOM 1366 C C . GLY A 1 171 ? 8.466 -14.835 -14.319 1.00 88.94 171 GLY A C 1
ATOM 1367 O O . GLY A 1 171 ? 8.994 -14.263 -15.272 1.00 88.94 171 GLY A O 1
ATOM 1368 N N . TYR A 1 172 ? 7.331 -14.388 -13.771 1.00 88.25 172 TYR A N 1
ATOM 1369 C CA . TYR A 1 172 ? 6.661 -13.154 -14.199 1.00 88.25 172 TYR A CA 1
ATOM 1370 C C . TYR A 1 172 ? 7.556 -11.919 -14.032 1.00 88.25 172 TYR A C 1
ATOM 1372 O O . TYR A 1 172 ? 7.595 -11.058 -14.913 1.00 88.25 172 TYR A O 1
ATOM 1380 N N . LEU A 1 173 ? 8.280 -11.837 -12.915 1.00 90.06 173 LEU A N 1
ATOM 1381 C CA . LEU A 1 173 ? 9.016 -10.631 -12.558 1.00 90.06 173 LEU A CA 1
ATOM 1382 C C . LEU A 1 173 ? 10.281 -10.466 -13.408 1.00 90.06 173 LEU A C 1
ATOM 1384 O O . LEU A 1 173 ? 10.543 -9.375 -13.905 1.00 90.06 173 LEU A O 1
ATOM 1388 N N . GLU A 1 174 ? 10.988 -11.567 -13.676 1.00 92.19 174 GLU A N 1
ATOM 1389 C CA . GLU A 1 174 ? 12.141 -11.603 -14.586 1.00 92.19 174 GLU A CA 1
ATOM 1390 C C . GLU A 1 174 ? 11.755 -11.161 -16.000 1.00 92.19 174 GLU A C 1
ATOM 1392 O O . GLU A 1 174 ? 12.410 -10.302 -16.589 1.00 92.19 174 GLU A O 1
ATOM 1397 N N . LYS A 1 175 ? 10.640 -11.689 -16.530 1.00 92.06 175 LYS A N 1
ATOM 1398 C CA . LYS A 1 175 ? 10.124 -11.301 -17.852 1.00 92.06 175 LYS A CA 1
ATOM 1399 C C . LYS A 1 175 ? 9.805 -9.810 -17.917 1.00 92.06 175 LYS A C 1
ATOM 1401 O O . LYS A 1 175 ? 10.076 -9.173 -18.933 1.00 92.06 175 LYS A O 1
ATOM 1406 N N . ARG A 1 176 ? 9.233 -9.248 -16.846 1.00 92.75 176 ARG A N 1
ATOM 1407 C CA . ARG A 1 176 ? 8.867 -7.828 -16.785 1.00 92.75 176 ARG A CA 1
ATOM 1408 C C . ARG A 1 176 ? 10.093 -6.922 -16.687 1.00 92.75 176 ARG A C 1
ATOM 1410 O O . ARG A 1 176 ? 10.135 -5.924 -17.397 1.00 92.75 176 ARG A O 1
ATOM 1417 N N . ILE A 1 177 ? 11.093 -7.292 -15.886 1.00 93.31 177 ILE A N 1
ATOM 1418 C CA . ILE A 1 177 ? 12.389 -6.597 -15.833 1.00 93.31 177 ILE A CA 1
ATOM 1419 C C . ILE A 1 177 ? 13.029 -6.602 -17.225 1.00 93.31 177 ILE A C 1
ATOM 1421 O O . ILE A 1 177 ? 13.320 -5.542 -17.767 1.00 93.31 177 ILE A O 1
ATOM 1425 N N . ALA A 1 178 ? 13.146 -7.774 -17.857 1.00 92.06 178 ALA A N 1
ATOM 1426 C CA . ALA A 1 178 ? 13.751 -7.901 -19.181 1.00 92.06 178 ALA A CA 1
ATOM 1427 C C . ALA A 1 178 ? 13.011 -7.097 -20.263 1.00 92.06 178 ALA A C 1
ATOM 1429 O O . ALA A 1 178 ? 13.646 -6.569 -21.169 1.00 92.06 178 ALA A O 1
ATOM 1430 N N . ALA A 1 179 ? 11.680 -6.996 -20.187 1.00 92.50 179 ALA A N 1
ATOM 1431 C CA . ALA A 1 179 ? 10.893 -6.192 -21.119 1.00 92.50 179 ALA A CA 1
ATOM 1432 C C . ALA A 1 179 ? 11.129 -4.684 -20.944 1.00 92.50 179 ALA A C 1
ATOM 1434 O O . ALA A 1 179 ? 11.231 -3.978 -21.940 1.00 92.50 179 ALA A O 1
ATOM 1435 N N . LEU A 1 180 ? 11.232 -4.206 -19.700 1.00 90.81 180 LEU A N 1
ATOM 1436 C CA . LEU A 1 180 ? 11.423 -2.786 -19.377 1.00 90.81 180 LEU A CA 1
ATOM 1437 C C . LEU A 1 180 ? 12.886 -2.322 -19.506 1.00 90.81 180 LEU A C 1
ATOM 1439 O O . LEU A 1 180 ? 13.146 -1.125 -19.559 1.00 90.81 180 LEU A O 1
ATOM 1443 N N . SER A 1 181 ? 13.841 -3.254 -19.562 1.00 88.25 181 SER A N 1
ATOM 1444 C CA . SER A 1 181 ? 15.261 -2.957 -19.797 1.00 88.25 181 SER A CA 1
ATOM 1445 C C . SER A 1 181 ? 15.657 -2.867 -21.280 1.00 88.25 181 SER A C 1
ATOM 1447 O O . SER A 1 181 ? 16.789 -2.470 -21.562 1.00 88.25 181 SER A O 1
ATOM 1449 N N . LYS A 1 182 ? 14.773 -3.242 -22.217 1.00 81.81 182 LYS A N 1
ATOM 1450 C CA . LYS A 1 182 ? 15.009 -3.151 -23.674 1.00 81.81 182 LYS A CA 1
ATOM 1451 C C . LYS A 1 182 ? 14.904 -1.724 -24.178 1.00 81.81 182 LYS A C 1
ATOM 1453 O O . LYS A 1 182 ? 15.759 -1.342 -25.008 1.00 81.81 182 LYS A O 1
#

Sequence (182 aa):
KYTRVNPNLDMFHKVLRGWVNQGSPKRAESLLLKMIELYENGQEAVKPNLNTYNRVLSCWAKSNEKYSGERAQLILRQMKMLEADGKTEMAPDIISYNTVVNAWANSMDPTSHLQIESLVLEMIMAGREKLMPDAATYGSWLKAISRHEDVKDHVKDVVKMMKVHDFSPTGYLEKRIAALSK

InterPro domains:
  IPR002885 Pentatricopeptide repeat [PF13812] (5-59)
  IPR011990 Tetratricopeptide-like helical domain superfamily [G3DSA:1.25.40.10] (1-179)
  IPR051222 Pentatricopeptide/CCM1 RNA-binding [PTHR47942] (6-170)

pLDDT: mean 89.12, std 8.99, range [37.97, 97.19]

Radius of gyration: 18.15 Å; chains: 1; bounding box: 60×28×48 Å